Protein 4N7C (pdb70)

Nearest PDB structures (foldseek):
  4n7c-assembly1_A  TM=1.006E+00  e=8.973E-35  Blattella germanica
  3ebk-assembly3_A  TM=1.001E+00  e=3.015E-31  Blattella germanica
  3ebk-assembly3_B-2  TM=9.953E-01  e=9.242E-31  Blattella germanica
  1lf7-assembly1_A  TM=6.499E-01  e=9.867E-07  Homo sapiens
  2ova-assembly1_A  TM=6.495E-01  e=1.234E-06  Homo sapiens

B-factor: mean 38.94, std 15.8, range [19.87, 110.44]

Organism: Blattella germanica (NCBI:txid6973)

InterPro domains:
  IPR005657 Triabin/Procalin [PF03973] (9-120)
  IPR012674 Calycin [G3DSA:2.40.128.20] (7-182)
  IPR012674 Calycin [SSF50814] (2-131)

Solvent-accessible surface area: 8983 Å² total; per-residue (Å²): 184,90,10,73,98,55,132,39,38,169,57,155,19,83,26,76,136,13,60,38,120,119,0,78,23,18,0,0,24,2,1,3,52,7,128,25,30,39,99,44,32,9,21,38,4,141,4,23,176,125,55,37,2,38,0,102,34,32,53,57,126,53,52,73,88,34,23,4,120,14,162,7,65,40,86,32,15,54,1,45,8,95,12,88,97,147,4,82,42,18,38,12,25,12,2,0,0,2,16,49,28,82,34,14,0,0,0,0,0,21,2,78,12,4,123,32,32,2,8,14,0,1,0,28,23,24,145,165,80,31,155,54,65,108,86,38,112,26,96,48,37,115,15,4,103,88,12,3,83,132,18,62,114,42,0,56,123,24,0,83,106,9,136,35,54,36,151,101,17,75,59,8,7,120

Foldseek 3Di:
DDQVPDDLDDDDAPFQQDDVVLLAAKKWWWWKAFPLLLQWARWIWGGDDPWKIKIWTAGPVNHDIDIWIFGWDDRTQKMFTDIDVVVRQPTWIKGFRDDPSQFKTWMWIAGNSRVTIMITMITHDDPVQQDQPPPDPQRSLVSSVVSCVVCVVVVQVSCVVVVDGRVNTGTNHD

CATH classification: 2.40.128.20

Secondary structure (DSSP, 8-state):
--STT-----S--S-TT--HHHH-EEEEEEEES-SGGGGSEEEEEEEETTTEEEEEEE-TTS-S-EEEEEEEEEETTEEEEEE-GGGGGG-EEEEEEEE-SSSEEEEEE--GGGTT-EEEEEEEE-TTT----TT-S-HHHHHHHHHHHHTHHHHHHHHHHTT--GGGSEES--

Radius of gyration: 15.06 Å; Cα contacts (8 Å, |Δi|>4): 363; chains: 1; bounding box: 38×34×38 Å

Sequence (174 aa):
DTLANEDCFRHESLVPNLDYERFRGSWIIAAGTSEALTQYKCWIDRRFSYDDALVSKYTDSQGKNRTTIRGRTKFEGNKFTIDYNDKGKAFSAPYSVLATDYENYAIVEGCPAAANGHVIYVQLRMTLRRFHPKLGDKEMMLQHYTLDDQVNQNKKAIEEDLKHFNLKYEDLHSTCH

Structure (mmCIF, N/CA/C/O backbone):
data_4N7C
#
_entry.id   4N7C
#
_cell.length_a   60.354
_cell.length_b   60.354
_cell.length_c   125.409
_cell.angle_alpha   90.00
_cell.angle_beta   90.00
_cell.angle_gamma   90.00
#
_symmetry.space_group_name_H-M   'P 41 21 2'
#
loop_
_entity.id
_entity.type
_entity.pdbx_description
1 polymer 'Bla g 4 allergen variant 1'
2 non-polymer 'CITRIC ACID'
3 non-polymer 4-(2-aminoethyl)phenol
4 non-polymer GLYCEROL
5 water water
#
loop_
_atom_site.group_PDB
_atom_site.id
_atom_site.type_symbol
_atom_site.label_atom_id
_atom_site.label_alt_id
_atom_site.label_comp_id
_atom_site.label_asym_id
_atom_site.label_entity_id
_atom_site.label_seq_id
_atom_site.pdbx_PDB_ins_code
_atom_site.Cartn_x
_atom_site.Cartn_y
_atom_site.Cartn_z
_atom_site.occupancy
_atom_site.B_iso_or_equiv
_atom_site.auth_seq_id
_atom_site.auth_comp_id
_atom_site.auth_asym_id
_atom_site.auth_atom_id
_atom_site.pdbx_PDB_model_num
ATOM 1 N N . ASP A 1 3 ? 33.100 11.041 31.463 1.00 102.33 3 ASP A N 1
ATOM 2 C CA . ASP A 1 3 ? 31.638 10.985 31.090 1.00 102.16 3 ASP A CA 1
ATOM 3 C C . ASP A 1 3 ? 31.242 11.700 29.743 1.00 98.83 3 ASP A C 1
ATOM 4 O O . ASP A 1 3 ? 30.054 11.822 29.408 1.00 99.96 3 ASP A O 1
ATOM 9 N N . THR A 1 4 ? 32.240 12.131 28.969 1.00 104.20 4 THR A N 1
ATOM 10 C CA . THR A 1 4 ? 32.023 12.681 27.646 1.00 97.40 4 THR A CA 1
ATOM 11 C C . THR A 1 4 ? 32.158 11.549 26.610 1.00 85.46 4 THR A C 1
ATOM 12 O O . THR A 1 4 ? 32.402 10.386 26.979 1.00 73.39 4 THR A O 1
ATOM 16 N N . LEU A 1 5 ? 31.977 11.893 25.328 1.00 71.92 5 LEU A N 1
ATOM 17 C CA . LEU A 1 5 ? 32.208 10.958 24.209 1.00 67.06 5 LEU A CA 1
ATOM 18 C C . LEU A 1 5 ? 33.667 10.491 24.113 1.00 69.78 5 LEU A C 1
ATOM 19 O O . LEU A 1 5 ? 33.930 9.322 23.738 1.00 58.95 5 LEU A O 1
ATOM 24 N N . ALA A 1 6 ? 34.587 11.420 24.418 1.00 67.37 6 ALA A N 1
ATOM 25 C CA . ALA A 1 6 ? 36.050 11.182 24.388 1.00 75.71 6 ALA A CA 1
ATOM 26 C C . ALA A 1 6 ? 36.481 9.878 25.147 1.00 75.98 6 ALA A C 1
ATOM 27 O O . ALA A 1 6 ? 37.344 9.109 24.680 1.00 76.35 6 ALA A O 1
ATOM 29 N N . ASN A 1 7 ? 35.860 9.640 26.300 1.00 72.81 7 ASN A N 1
ATOM 30 C CA . ASN A 1 7 ? 36.108 8.416 27.077 1.00 74.00 7 ASN A CA 1
ATOM 31 C C . ASN A 1 7 ? 34.786 7.660 27.409 1.00 66.06 7 ASN A C 1
ATOM 32 O O . ASN A 1 7 ? 34.575 7.169 28.525 1.00 61.93 7 ASN A O 1
ATOM 37 N N . GLU A 1 8 ? 33.901 7.572 26.399 1.00 57.50 8 GLU A N 1
ATOM 38 C CA . GLU A 1 8 ? 32.772 6.614 26.401 1.00 53.26 8 GLU A CA 1
ATOM 39 C C . GLU A 1 8 ? 33.186 5.118 26.291 1.00 50.97 8 GLU A C 1
ATOM 40 O O . GLU A 1 8 ? 33.873 4.698 25.331 1.00 51.44 8 GLU A O 1
ATOM 46 N N . ASP A 1 9 ? 32.727 4.302 27.227 1.00 45.79 9 ASP A N 1
ATOM 47 C CA . ASP A 1 9 ? 33.298 2.964 27.332 1.00 45.63 9 ASP A CA 1
ATOM 48 C C . ASP A 1 9 ? 32.439 1.853 26.767 1.00 44.96 9 ASP A C 1
ATOM 49 O O . ASP A 1 9 ? 32.824 0.675 26.775 1.00 46.08 9 ASP A O 1
ATOM 54 N N . CYS A 1 10 ? 31.227 2.175 26.369 1.00 45.86 10 CYS A N 1
ATOM 55 C CA . CYS A 1 10 ? 30.330 1.106 25.957 1.00 46.23 10 CYS A CA 1
ATOM 56 C C . CYS A 1 10 ? 30.574 0.631 24.507 1.00 43.51 10 CYS A C 1
ATOM 57 O O . CYS A 1 10 ? 30.186 -0.465 24.164 1.00 39.77 10 CYS A O 1
ATOM 60 N N . PHE A 1 11 ? 31.319 1.400 23.720 1.00 40.28 11 PHE A N 1
ATOM 61 C CA . PHE A 1 11 ? 31.673 0.971 22.340 1.00 38.93 11 PHE A CA 1
ATOM 62 C C . PHE A 1 11 ? 32.596 -0.250 22.322 1.00 39.99 11 PHE A C 1
ATOM 63 O O . PHE A 1 11 ? 33.568 -0.283 23.095 1.00 43.47 11 PHE A O 1
ATOM 71 N N . ARG A 1 12 ? 32.352 -1.208 21.430 1.00 37.28 12 ARG A N 1
ATOM 72 C CA . ARG A 1 12 ? 33.113 -2.430 21.376 1.00 39.97 12 ARG A CA 1
ATOM 73 C C . ARG A 1 12 ? 34.070 -2.544 20.197 1.00 39.80 12 ARG A C 1
ATOM 74 O O . ARG A 1 12 ? 34.859 -3.440 20.161 1.00 42.81 12 ARG A O 1
ATOM 82 N N . HIS A 1 13 ? 34.059 -1.587 19.274 1.00 40.56 13 HIS A N 1
ATOM 83 C CA . HIS A 1 13 ? 34.754 -1.728 17.985 1.00 39.24 13 HIS A CA 1
ATOM 84 C C . HIS A 1 13 ? 35.426 -0.452 17.602 1.00 40.64 13 HIS A C 1
ATOM 85 O O . HIS A 1 13 ? 34.965 0.634 17.977 1.00 40.60 13 HIS A O 1
ATOM 92 N N . GLU A 1 14 ? 36.492 -0.567 16.811 1.00 40.76 14 GLU A N 1
ATOM 93 C CA . GLU A 1 14 ? 37.214 0.586 16.356 1.00 43.33 14 GLU A CA 1
ATOM 94 C C . GLU A 1 14 ? 36.673 0.990 15.006 1.00 40.32 14 GLU A C 1
ATOM 95 O O . GLU A 1 14 ? 36.655 0.199 14.094 1.00 42.20 14 GLU A O 1
ATOM 101 N N . SER A 1 15 ? 36.284 2.256 14.865 1.00 38.31 15 SER A N 1
ATOM 102 C CA . SER A 1 15 ? 35.740 2.755 13.645 1.00 36.30 15 SER A CA 1
ATOM 103 C C . SER A 1 15 ? 36.731 2.772 12.512 1.00 37.19 15 SER A C 1
ATOM 104 O O . SER A 1 15 ? 37.922 3.126 12.692 1.00 38.85 15 SER A O 1
ATOM 107 N N . LEU A 1 16 ? 36.209 2.531 11.300 1.00 36.72 16 LEU A N 1
ATOM 108 C CA . LEU A 1 16 ? 36.983 2.703 10.082 1.00 39.20 16 LEU A CA 1
ATOM 109 C C . LEU A 1 16 ? 36.953 4.139 9.553 1.00 37.10 16 LEU A C 1
ATOM 110 O O . LEU A 1 16 ? 37.662 4.456 8.598 1.00 38.94 16 LEU A O 1
ATOM 115 N N . VAL A 1 17 ? 36.197 4.978 10.208 1.00 33.77 17 VAL A N 1
ATOM 116 C CA . VAL A 1 17 ? 35.940 6.388 9.796 1.00 34.91 17 VAL A CA 1
ATOM 117 C C . VAL A 1 17 ? 36.090 7.327 10.949 1.00 34.31 17 VAL A C 1
ATOM 118 O O . VAL A 1 17 ? 35.205 8.123 11.251 1.00 34.55 17 VAL A O 1
ATOM 122 N N . PRO A 1 18 ? 37.286 7.302 11.589 1.00 38.13 18 PRO A N 1
ATOM 123 C CA . PRO A 1 18 ? 37.422 8.129 12.784 1.00 39.25 18 PRO A CA 1
ATOM 124 C C . PRO A 1 18 ? 37.295 9.651 12.494 1.00 39.72 18 PRO A C 1
ATOM 125 O O . PRO A 1 18 ? 37.024 10.387 13.430 1.00 41.73 18 PRO A O 1
ATOM 129 N N . ASN A 1 19 ? 37.495 10.101 11.249 1.00 40.05 19 ASN A N 1
ATOM 130 C CA . ASN A 1 19 ? 37.383 11.536 10.884 1.00 40.82 19 ASN A CA 1
ATOM 131 C C . ASN A 1 19 ? 36.119 11.801 10.083 1.00 37.31 19 ASN A C 1
ATOM 132 O O . ASN A 1 19 ? 36.096 12.666 9.224 1.00 37.70 19 ASN A O 1
ATOM 137 N N . LEU A 1 20 ? 35.074 11.039 10.400 1.00 34.22 20 LEU A N 1
ATOM 138 C CA . LEU A 1 20 ? 33.736 11.185 9.806 1.00 30.56 20 LEU A CA 1
ATOM 139 C C . LEU A 1 20 ? 33.370 12.629 9.521 1.00 32.81 20 LEU A C 1
ATOM 140 O O . LEU A 1 20 ? 33.468 13.517 10.422 1.00 33.21 20 LEU A O 1
ATOM 145 N N . ASP A 1 21 ? 32.975 12.846 8.266 1.00 30.58 21 ASP A N 1
ATOM 146 C CA . ASP A 1 21 ? 32.613 14.147 7.734 1.00 33.19 21 ASP A CA 1
ATOM 147 C C . ASP A 1 21 ? 31.132 14.295 8.005 1.00 32.68 21 ASP A C 1
ATOM 148 O O . ASP A 1 21 ? 30.285 13.710 7.319 1.00 31.62 21 ASP A O 1
ATOM 153 N N . TYR A 1 22 ? 30.819 15.031 9.063 1.00 31.32 22 TYR A N 1
ATOM 154 C CA . TYR A 1 22 ? 29.418 15.075 9.514 1.00 27.45 22 TYR A CA 1
ATOM 155 C C . TYR A 1 22 ? 28.529 15.648 8.406 1.00 30.07 22 TYR A C 1
ATOM 156 O O . TYR A 1 22 ? 27.396 15.193 8.166 1.00 31.80 22 TYR A O 1
ATOM 165 N N . GLU A 1 23 ? 29.025 16.687 7.725 1.00 31.53 23 GLU A N 1
ATOM 166 C CA . GLU A 1 23 ? 28.183 17.307 6.682 1.00 32.69 23 GLU A CA 1
ATOM 167 C C . GLU A 1 23 ? 27.855 16.310 5.596 1.00 31.27 23 GLU A C 1
ATOM 168 O O . GLU A 1 23 ? 26.766 16.413 4.996 1.00 33.05 23 GLU A O 1
ATOM 174 N N . ARG A 1 24 ? 28.770 15.407 5.251 1.00 33.23 24 ARG A N 1
ATOM 175 C CA . ARG A 1 24 ? 28.476 14.417 4.258 1.00 30.85 24 ARG A CA 1
ATOM 176 C C . ARG A 1 24 ? 27.572 13.311 4.791 1.00 30.27 24 ARG A C 1
ATOM 177 O O . ARG A 1 24 ? 26.914 12.619 4.023 1.00 31.64 24 ARG A O 1
ATOM 185 N N . PHE A 1 25 ? 27.693 13.017 6.075 1.00 27.71 25 PHE A N 1
ATOM 186 C CA . PHE A 1 25 ? 26.884 11.944 6.755 1.00 27.47 25 PHE A CA 1
ATOM 187 C C . PHE A 1 25 ? 25.421 12.316 6.906 1.00 27.62 25 PHE A C 1
ATOM 188 O O . PHE A 1 25 ? 24.516 11.473 6.886 1.00 27.62 25 PHE A O 1
ATOM 196 N N . ARG A 1 26 ? 25.185 13.613 7.001 1.00 27.54 26 ARG A N 1
ATOM 197 C CA . ARG A 1 26 ? 23.851 14.166 7.248 1.00 29.35 26 ARG A CA 1
ATOM 198 C C . ARG A 1 26 ? 22.890 13.778 6.174 1.00 26.34 26 ARG A C 1
ATOM 199 O O . ARG A 1 26 ? 23.273 13.473 5.032 1.00 27.86 26 ARG A O 1
ATOM 207 N N . GLY A 1 27 ? 21.615 13.896 6.546 1.00 27.34 27 GLY A N 1
ATOM 208 C CA . GLY A 1 27 ? 20.516 13.475 5.661 1.00 25.86 27 GLY A CA 1
ATOM 209 C C . GLY A 1 27 ? 19.677 12.373 6.301 1.00 25.47 27 GLY A C 1
ATOM 210 O O . GLY A 1 27 ? 19.672 12.174 7.536 1.00 24.68 27 GLY A O 1
ATOM 211 N N . SER A 1 28 ? 18.953 11.661 5.434 1.00 25.85 28 SER A N 1
ATOM 212 C CA . SER A 1 28 ? 17.965 10.645 5.884 1.00 25.73 28 SER A CA 1
ATOM 213 C C . SER A 1 28 ? 18.481 9.230 5.623 1.00 25.41 28 SER A C 1
ATOM 214 O O . SER A 1 28 ? 19.128 8.992 4.571 1.00 26.79 28 SER A O 1
ATOM 217 N N . TRP A 1 29 ? 18.266 8.370 6.614 1.00 24.06 29 TRP A N 1
ATOM 218 C CA . TRP A 1 29 ? 18.735 7.031 6.595 1.00 21.60 29 TRP A CA 1
ATOM 219 C C . TRP A 1 29 ? 17.616 6.113 7.107 1.00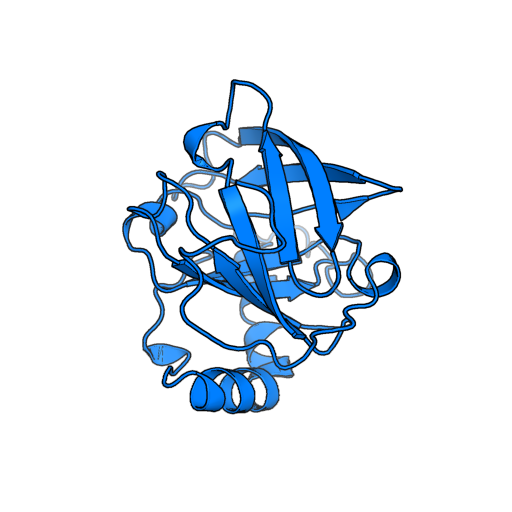 23.51 29 TRP A C 1
ATOM 220 O O . TRP A 1 29 ? 17.006 6.428 8.141 1.00 23.06 29 TRP A O 1
ATOM 231 N N . ILE A 1 30 ? 17.451 4.921 6.488 1.00 22.05 30 ILE A N 1
ATOM 232 C CA . ILE A 1 30 ? 16.506 3.918 6.918 1.00 23.23 30 ILE A CA 1
ATOM 233 C C . ILE A 1 30 ? 17.288 2.723 7.501 1.00 23.86 30 ILE A C 1
ATOM 234 O O . ILE A 1 30 ? 18.239 2.269 6.938 1.00 24.63 30 ILE A O 1
ATOM 239 N N . ILE A 1 31 ? 16.858 2.272 8.663 1.00 24.01 31 ILE A N 1
ATOM 240 C CA . ILE A 1 31 ? 17.605 1.240 9.440 1.00 23.93 31 ILE A CA 1
ATOM 241 C C . ILE A 1 31 ? 17.038 -0.097 8.983 1.00 25.80 31 ILE A C 1
ATOM 242 O O . ILE A 1 31 ? 15.863 -0.440 9.253 1.00 29.17 31 ILE A O 1
ATOM 247 N N . ALA A 1 32 ? 17.896 -0.820 8.244 1.00 24.42 32 ALA A N 1
ATOM 248 C CA . ALA A 1 32 ? 17.518 -2.101 7.646 1.00 24.50 32 ALA A CA 1
ATOM 249 C C . ALA A 1 32 ? 17.579 -3.302 8.587 1.00 25.12 32 ALA A C 1
ATOM 250 O O . ALA A 1 32 ? 16.817 -4.227 8.387 1.00 24.79 32 ALA A O 1
ATOM 252 N N . ALA A 1 33 ? 18.559 -3.364 9.462 1.00 21.70 33 ALA A N 1
ATOM 253 C CA . ALA A 1 33 ? 18.813 -4.623 10.185 1.00 22.26 33 ALA A CA 1
ATOM 254 C C . ALA A 1 33 ? 19.760 -4.319 11.309 1.00 22.74 33 ALA A C 1
ATOM 255 O O . ALA A 1 33 ? 20.498 -3.341 11.261 1.00 23.40 33 ALA A O 1
ATOM 257 N N . GLY A 1 34 ? 19.724 -5.122 12.347 1.00 22.99 34 GLY A N 1
ATOM 258 C CA . GLY A 1 34 ? 20.670 -4.934 13.453 1.00 22.78 34 GLY A CA 1
ATOM 259 C C . GLY A 1 34 ? 20.711 -6.097 14.400 1.00 23.11 34 GLY A C 1
ATOM 260 O O . GLY A 1 34 ? 19.991 -7.060 14.236 1.00 25.16 34 GLY A O 1
ATOM 261 N N . THR A 1 35 ? 21.584 -6.028 15.386 1.00 24.36 35 THR A N 1
ATOM 262 C CA . THR A 1 35 ? 21.824 -7.143 16.288 1.00 24.41 35 THR A CA 1
ATOM 263 C C . THR A 1 35 ? 20.858 -7.195 17.478 1.00 24.35 35 THR A C 1
ATOM 264 O O . THR A 1 35 ? 20.976 -8.157 18.239 1.00 25.24 35 THR A O 1
ATOM 268 N N . SER A 1 36 ? 19.936 -6.267 17.642 1.00 23.34 36 SER A N 1
ATOM 269 C CA . SER A 1 36 ? 19.006 -6.249 18.789 1.00 24.15 36 SER A CA 1
ATOM 270 C C . SER A 1 36 ? 17.598 -6.761 18.528 1.00 23.81 36 SER A C 1
ATOM 271 O O . SER A 1 36 ? 16.894 -6.214 17.717 1.00 24.61 36 SER A O 1
ATOM 274 N N . GLU A 1 37 ? 17.208 -7.821 19.254 1.00 24.40 37 GLU A N 1
ATOM 275 C CA . GLU A 1 37 ? 15.837 -8.301 19.159 1.00 25.00 37 GLU A CA 1
ATOM 276 C C . GLU A 1 37 ? 14.848 -7.272 19.618 1.00 25.26 37 GLU A C 1
ATOM 277 O O . GLU A 1 37 ? 13.752 -7.177 19.031 1.00 25.19 37 GLU A O 1
ATOM 283 N N . ALA A 1 38 ? 15.191 -6.481 20.654 1.00 25.65 38 ALA A N 1
ATOM 284 C CA . ALA A 1 38 ? 14.228 -5.526 21.174 1.00 24.43 38 ALA A CA 1
ATOM 285 C C . ALA A 1 38 ? 13.877 -4.466 20.141 1.00 24.10 38 ALA A C 1
ATOM 286 O O . ALA A 1 38 ? 12.757 -3.990 20.079 1.00 26.41 38 ALA A O 1
ATOM 288 N N . LEU A 1 39 ? 14.839 -4.091 19.332 1.00 22.42 39 LEU A N 1
ATOM 289 C CA . LEU A 1 39 ? 14.613 -3.018 18.351 1.00 23.10 39 LEU A CA 1
ATOM 290 C C . LEU A 1 39 ? 13.764 -3.471 17.190 1.00 23.75 39 LEU A C 1
ATOM 291 O O . LEU A 1 39 ? 13.359 -2.631 16.428 1.00 23.90 39 LEU A O 1
ATOM 296 N N . THR A 1 40 ? 13.468 -4.785 17.065 1.00 22.86 40 THR A N 1
ATOM 297 C CA . THR A 1 40 ? 12.611 -5.280 15.983 1.00 22.68 40 THR A CA 1
ATOM 298 C C . THR A 1 40 ? 11.187 -4.775 16.121 1.00 25.53 40 THR A C 1
ATOM 299 O O . THR A 1 40 ? 10.436 -4.799 15.145 1.00 26.97 40 THR A O 1
ATOM 303 N N . GLN A 1 41 ? 10.836 -4.267 17.298 1.00 24.82 41 GLN A N 1
ATOM 304 C CA . GLN A 1 41 ? 9.507 -3.750 17.465 1.00 30.47 41 GLN A CA 1
ATOM 305 C C . GLN A 1 41 ? 9.292 -2.377 16.829 1.00 27.58 41 GLN A C 1
ATOM 306 O O . GLN A 1 41 ? 8.156 -1.941 16.724 1.00 28.81 41 GLN A O 1
ATOM 312 N N . TYR A 1 42 ? 10.356 -1.729 16.439 1.00 23.80 42 TYR A N 1
ATOM 313 C CA . TYR A 1 42 ? 10.241 -0.350 15.835 1.00 24.36 42 TYR A CA 1
ATOM 314 C C . TYR A 1 42 ? 10.557 -0.509 14.382 1.00 27.00 42 TYR A C 1
ATOM 315 O O . TYR A 1 42 ? 11.712 -0.625 14.041 1.00 30.52 42 TYR A O 1
ATOM 324 N N . LYS A 1 43 ? 9.537 -0.574 13.536 1.00 24.92 43 LYS A N 1
ATOM 325 C CA . LYS A 1 43 ? 9.726 -0.969 12.116 1.00 27.51 43 LYS A CA 1
ATOM 326 C C . LYS A 1 43 ? 10.042 0.187 11.195 1.00 24.17 43 LYS A C 1
ATOM 327 O O . LYS A 1 43 ? 9.508 1.338 11.382 1.00 25.62 43 LYS A O 1
ATOM 333 N N . CYS A 1 44 ? 10.959 -0.031 10.250 1.00 23.71 44 CYS A N 1
ATOM 334 C CA . CYS A 1 44 ? 11.271 0.891 9.158 1.00 25.56 44 CYS A CA 1
ATOM 335 C C . CYS A 1 44 ? 11.619 2.271 9.705 1.00 25.07 44 CYS A C 1
ATOM 336 O O . CYS A 1 44 ? 11.126 3.324 9.235 1.00 24.40 44 CYS A O 1
ATOM 339 N N . TRP A 1 45 ? 12.542 2.286 10.662 1.00 23.38 45 TRP A N 1
ATOM 340 C CA . TRP A 1 45 ? 13.010 3.521 11.313 1.00 21.66 45 TRP A CA 1
ATOM 341 C C . TRP A 1 45 ? 13.801 4.350 10.402 1.00 22.60 45 TRP A C 1
ATOM 342 O O . TRP A 1 45 ? 14.776 3.876 9.790 1.00 20.89 45 TRP A O 1
ATOM 353 N N . ILE A 1 46 ? 13.423 5.651 10.287 1.00 21.65 46 ILE A N 1
ATOM 354 C CA . ILE A 1 46 ? 14.105 6.634 9.463 1.00 22.62 46 ILE A CA 1
ATOM 355 C C . ILE A 1 46 ? 14.664 7.697 10.399 1.00 21.98 46 ILE A C 1
ATOM 356 O O . ILE A 1 46 ? 13.907 8.351 11.124 1.00 23.75 46 ILE A O 1
ATOM 361 N N . ASP A 1 47 ? 16.000 7.851 10.375 1.00 22.75 47 ASP A N 1
ATOM 362 C CA . ASP A 1 47 ? 16.659 8.977 11.005 1.00 21.24 47 ASP A CA 1
ATOM 363 C C . ASP A 1 47 ? 16.938 10.086 9.989 1.00 22.89 47 ASP A C 1
ATOM 364 O O . ASP A 1 47 ? 17.493 9.800 8.923 1.00 23.17 47 ASP A O 1
ATOM 369 N N A ARG A 1 48 ? 16.676 11.329 10.385 0.50 23.03 48 ARG A N 1
ATOM 370 N N B ARG A 1 48 ? 16.554 11.328 10.290 0.50 23.00 48 ARG A N 1
ATOM 371 C CA A ARG A 1 48 ? 16.861 12.537 9.587 0.50 23.00 48 ARG A CA 1
ATOM 372 C CA B ARG A 1 48 ? 17.053 12.498 9.546 0.50 22.92 48 ARG A CA 1
ATOM 373 C C A ARG A 1 48 ? 17.803 13.478 10.373 0.50 21.47 48 ARG A C 1
ATOM 374 C C B ARG A 1 48 ? 17.848 13.402 10.415 0.50 21.31 48 ARG A C 1
ATOM 375 O O A ARG A 1 48 ? 17.303 14.190 11.250 0.50 24.66 48 ARG A O 1
ATOM 376 O O B ARG A 1 48 ? 17.304 14.039 11.321 0.50 24.47 48 ARG A O 1
ATOM 391 N N . PHE A 1 49 ? 19.122 13.439 10.076 1.00 22.26 49 PHE A N 1
ATOM 392 C CA . PHE A 1 49 ? 20.138 14.338 10.671 1.00 23.38 49 PHE A CA 1
ATOM 393 C C . PHE A 1 49 ? 20.142 15.581 9.788 1.00 25.27 49 PHE A C 1
ATOM 394 O O . PHE A 1 49 ? 20.299 15.503 8.577 1.00 26.58 49 PHE A O 1
ATOM 402 N N . SER A 1 50 ? 19.898 16.733 10.394 1.00 25.72 50 SER A N 1
ATOM 403 C CA . SER A 1 50 ? 19.922 17.975 9.661 1.00 24.17 50 SER A CA 1
ATOM 404 C C . SER A 1 50 ? 20.578 19.113 10.348 1.00 23.78 50 SER A C 1
ATOM 405 O O . SER A 1 50 ? 20.779 19.130 11.580 1.00 24.87 50 SER A O 1
ATOM 408 N N . TYR A 1 51 ? 20.983 20.115 9.541 1.00 25.88 51 TYR A N 1
ATOM 409 C CA . TYR A 1 51 ? 21.575 21.330 10.049 1.00 27.23 51 TYR A CA 1
ATOM 410 C C . TYR A 1 51 ? 22.786 21.059 10.940 1.00 28.72 51 TYR A C 1
ATOM 411 O O . TYR A 1 51 ? 23.583 20.203 10.647 1.00 29.51 51 TYR A O 1
ATOM 420 N N . ASP A 1 52 ? 22.917 21.769 12.051 1.00 27.57 52 ASP A N 1
ATOM 421 C CA . ASP A 1 52 ? 24.150 21.580 12.846 1.00 29.21 52 ASP A CA 1
ATOM 422 C C . ASP A 1 52 ? 23.998 20.392 13.756 1.00 30.20 52 ASP A C 1
ATOM 423 O O . ASP A 1 52 ? 25.010 19.742 14.092 1.00 31.30 52 ASP A O 1
ATOM 428 N N . ASP A 1 53 ? 22.790 20.159 14.274 1.00 27.07 53 ASP A N 1
ATOM 429 C CA . ASP A 1 53 ? 22.662 19.240 15.391 1.00 28.61 53 ASP A CA 1
ATOM 430 C C . ASP A 1 53 ? 21.255 18.713 15.586 1.00 26.36 53 ASP A C 1
ATOM 431 O O . ASP A 1 53 ? 20.967 18.176 16.637 1.00 29.02 53 ASP A O 1
ATOM 436 N N . ALA A 1 54 ? 20.451 18.742 14.542 1.00 24.49 54 ALA A N 1
ATOM 437 C CA . ALA A 1 54 ? 19.047 18.354 14.675 1.00 23.60 54 ALA A CA 1
ATOM 438 C C . ALA A 1 54 ? 18.902 16.868 14.244 1.00 22.56 54 ALA A C 1
ATOM 439 O O . ALA A 1 54 ? 19.556 16.431 13.348 1.00 22.79 54 ALA A O 1
ATOM 441 N N . LEU A 1 55 ? 17.972 16.162 14.880 1.00 22.14 55 LEU A N 1
ATOM 442 C CA . LEU A 1 55 ? 17.628 14.777 14.542 1.00 22.21 55 LEU A CA 1
ATOM 443 C C . LEU A 1 55 ? 16.106 14.640 14.677 1.00 22.52 55 LEU A C 1
ATOM 444 O O . LEU A 1 55 ? 15.526 15.013 15.648 1.00 23.95 55 LEU A O 1
ATOM 449 N N . VAL A 1 56 ? 15.492 14.063 13.648 1.00 22.37 56 VAL A N 1
ATOM 450 C CA . VAL A 1 56 ? 14.097 13.637 13.645 1.00 21.94 56 VAL A CA 1
ATOM 451 C C . VAL A 1 56 ? 14.106 12.149 13.334 1.00 21.60 56 VAL A C 1
ATOM 452 O O . VAL A 1 56 ? 14.670 11.764 12.250 1.00 22.62 56 VAL A O 1
ATOM 456 N N . SER A 1 57 ? 13.477 11.342 14.174 1.00 21.25 57 SER A N 1
ATOM 457 C CA . SER A 1 57 ? 13.441 9.883 14.005 1.00 20.89 57 SER A CA 1
ATOM 458 C C . SER A 1 57 ? 11.958 9.497 13.889 1.00 23.38 57 SER A C 1
ATOM 459 O O . SER A 1 57 ? 11.134 9.922 14.705 1.00 24.48 57 SER A O 1
ATOM 462 N N . LYS A 1 58 ? 11.654 8.630 12.949 1.00 24.69 58 LYS A N 1
ATOM 463 C CA . LYS A 1 58 ? 10.265 8.200 12.746 1.00 25.48 58 LYS A CA 1
ATOM 464 C C . LYS A 1 58 ? 10.200 6.698 12.486 1.00 26.75 58 LYS A C 1
ATOM 465 O O . LYS A 1 58 ? 11.103 6.093 11.858 1.00 25.12 58 LYS A O 1
ATOM 471 N N . TYR A 1 59 ? 9.226 6.083 13.110 1.00 25.86 59 TYR A N 1
ATOM 472 C CA . TYR A 1 59 ? 9.104 4.616 12.992 1.00 25.69 59 TYR A CA 1
ATOM 473 C C . TYR A 1 59 ? 7.631 4.191 13.164 1.00 28.49 59 TYR A C 1
ATOM 474 O O . TYR A 1 59 ? 6.792 5.012 13.534 1.00 29.37 59 TYR A O 1
ATOM 483 N N . THR A 1 60 ? 7.335 2.917 12.892 1.00 29.93 60 THR A N 1
ATOM 484 C CA . THR A 1 60 ? 5.974 2.418 13.128 1.00 32.74 60 THR A CA 1
ATOM 485 C C . THR A 1 60 ? 6.050 1.163 13.912 1.00 37.38 60 THR A C 1
ATOM 486 O O . THR A 1 60 ? 7.087 0.623 14.093 1.00 33.99 60 THR A O 1
ATOM 490 N N . ASP A 1 61 ? 4.892 0.588 14.215 1.00 46.01 61 ASP A N 1
ATOM 491 C CA . ASP A 1 61 ? 4.864 -0.833 14.689 1.00 50.74 61 ASP A CA 1
ATOM 492 C C . ASP A 1 61 ? 4.854 -1.858 13.501 1.00 50.52 61 ASP A C 1
ATOM 493 O O . ASP A 1 61 ? 4.888 -1.491 12.318 1.00 45.99 61 ASP A O 1
ATOM 498 N N . SER A 1 62 ? 4.729 -3.137 13.774 1.00 51.90 62 SER A N 1
ATOM 499 C CA . SER A 1 62 ? 4.936 -4.100 12.711 1.00 55.72 62 SER A CA 1
ATOM 500 C C . SER A 1 62 ? 3.756 -4.244 11.705 1.00 55.25 62 SER A C 1
ATOM 501 O O . SER A 1 62 ? 3.917 -4.844 10.653 1.00 54.73 62 SER A O 1
ATOM 504 N N . GLN A 1 63 ? 2.600 -3.662 12.033 1.00 58.77 63 GLN A N 1
ATOM 505 C CA . GLN A 1 63 ? 1.410 -3.569 11.143 1.00 61.25 63 GLN A CA 1
ATOM 506 C C . GLN A 1 63 ? 1.409 -2.211 10.335 1.00 63.97 63 GLN A C 1
ATOM 507 O O . GLN A 1 63 ? 0.475 -1.882 9.548 1.00 57.91 63 GLN A O 1
ATOM 510 N N . GLY A 1 64 ? 2.481 -1.424 10.522 1.00 64.35 64 GLY A N 1
ATOM 511 C CA . GLY A 1 64 ? 2.530 -0.054 9.988 1.00 62.81 64 GLY A CA 1
ATOM 512 C C . GLY A 1 64 ? 1.617 0.927 10.704 1.00 61.33 64 GLY A C 1
ATOM 513 O O . GLY A 1 64 ? 1.372 2.039 10.170 1.00 63.56 64 GLY A O 1
ATOM 514 N N . LYS A 1 65 ? 1.101 0.519 11.881 1.00 62.04 65 LYS A N 1
ATOM 515 C CA . LYS A 1 65 ? 0.209 1.366 12.724 1.00 60.62 65 LYS A CA 1
ATOM 516 C C . LYS A 1 65 ? 1.085 2.137 13.743 1.00 54.04 65 LYS A C 1
ATOM 517 O O . LYS A 1 65 ? 2.3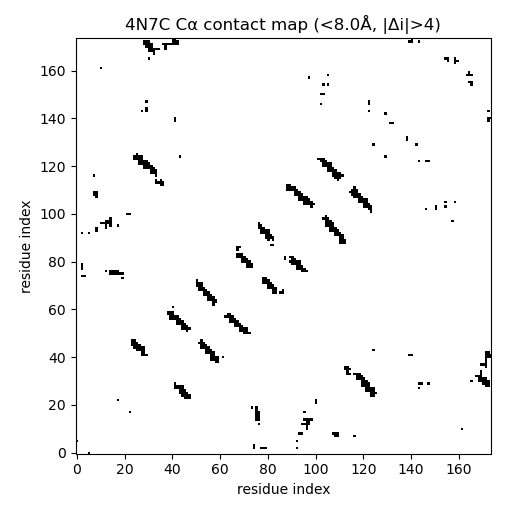26 1.860 13.859 1.00 49.79 65 LYS A O 1
ATOM 519 N N . ASN A 1 66 ? 0.474 3.083 14.448 1.00 53.04 66 ASN A N 1
ATOM 520 C CA . ASN A 1 66 ? 1.165 3.851 15.505 1.00 49.66 66 ASN A CA 1
ATOM 521 C C . ASN A 1 66 ? 2.472 4.479 14.975 1.00 45.92 66 ASN A C 1
ATOM 522 O O . ASN A 1 66 ? 3.564 4.223 15.581 1.00 46.52 66 ASN A O 1
ATOM 524 N N . ARG A 1 67 ? 2.384 5.294 13.908 1.00 41.78 67 ARG A N 1
ATOM 525 C CA . ARG A 1 67 ? 3.571 6.036 13.431 1.00 37.86 67 ARG A CA 1
ATOM 526 C C . ARG A 1 67 ? 4.009 6.982 14.549 1.00 35.73 67 ARG A C 1
ATOM 527 O O . ARG A 1 67 ? 3.158 7.616 15.127 1.00 36.70 67 ARG A O 1
ATOM 529 N N . THR A 1 68 ? 5.292 6.999 14.871 1.00 31.47 68 THR A N 1
ATOM 530 C CA . THR A 1 68 ? 5.824 7.751 16.032 1.00 31.34 68 THR A CA 1
ATOM 531 C C . THR A 1 68 ? 6.955 8.576 15.552 1.00 29.06 68 THR A C 1
ATOM 532 O O . THR A 1 68 ? 7.752 8.129 14.729 1.00 27.44 68 THR A O 1
ATOM 536 N N . THR A 1 69 ? 7.040 9.825 16.060 1.00 28.95 69 THR A N 1
ATOM 537 C CA . THR A 1 69 ? 8.179 10.680 15.756 1.00 28.86 69 THR A CA 1
ATOM 538 C C . THR A 1 69 ? 8.792 11.137 17.078 1.00 27.97 69 THR A C 1
ATOM 539 O O . THR A 1 69 ? 8.064 11.548 17.977 1.00 31.38 69 THR A O 1
ATOM 543 N N . ILE A 1 70 ? 10.123 11.037 17.172 1.00 26.16 70 ILE A N 1
ATOM 544 C CA . ILE A 1 70 ? 10.875 11.561 18.269 1.00 27.01 70 ILE A CA 1
ATOM 545 C C . ILE A 1 70 ? 11.942 12.480 17.752 1.00 26.18 70 ILE A C 1
ATOM 546 O O . ILE A 1 70 ? 12.454 12.289 16.645 1.00 25.49 70 ILE A O 1
ATOM 551 N N . ARG A 1 71 ? 12.220 13.540 18.488 1.00 26.30 71 ARG A N 1
ATOM 552 C CA . ARG A 1 71 ? 13.145 14.552 18.036 1.00 25.83 71 ARG A CA 1
ATOM 553 C C . ARG A 1 71 ? 14.235 14.725 19.046 1.00 25.46 71 ARG A C 1
ATOM 554 O O . ARG A 1 71 ? 14.015 14.540 20.187 1.00 26.95 71 ARG A O 1
ATOM 562 N N . GLY A 1 72 ? 15.405 15.081 18.585 1.00 25.01 72 GLY A N 1
ATOM 563 C CA . GLY A 1 72 ? 16.519 15.263 19.468 1.00 25.95 72 GLY A CA 1
ATOM 564 C C . GLY A 1 72 ? 17.632 16.119 18.945 1.00 26.59 72 GLY A C 1
ATOM 565 O O . GLY A 1 72 ? 17.543 16.695 17.909 1.00 25.41 72 GLY A O 1
ATOM 566 N N . ARG A 1 73 ? 18.692 16.171 19.723 1.00 27.68 73 ARG A N 1
ATOM 567 C CA . ARG A 1 73 ? 19.871 16.918 19.404 1.00 30.29 73 ARG A CA 1
ATOM 568 C C . ARG A 1 73 ? 21.082 16.018 19.404 1.00 28.10 73 ARG A C 1
ATOM 569 O O . ARG A 1 73 ? 21.237 15.196 20.264 1.00 28.40 73 ARG A O 1
ATOM 577 N N . THR A 1 74 ? 21.932 16.210 18.431 1.00 27.06 74 THR A N 1
ATOM 578 C CA . THR A 1 74 ? 23.144 15.466 18.336 1.00 26.63 74 THR A CA 1
ATOM 579 C C . THR A 1 74 ? 24.407 16.258 18.665 1.00 26.47 74 THR A C 1
ATOM 580 O O . THR A 1 74 ? 24.414 17.447 18.657 1.00 27.09 74 THR A O 1
ATOM 584 N N . LYS A 1 75 ? 25.465 15.533 18.934 1.00 27.31 75 LYS A N 1
ATOM 585 C CA . LYS A 1 75 ? 26.786 16.077 19.106 1.00 29.97 75 LYS A CA 1
ATOM 586 C C . LYS A 1 75 ? 27.792 15.102 18.562 1.00 30.34 75 LYS A C 1
ATOM 587 O O . LYS A 1 75 ? 27.884 14.013 19.028 1.00 32.22 75 LYS A O 1
ATOM 590 N N . PHE A 1 76 ? 28.530 15.515 17.562 1.00 31.03 76 PHE A N 1
ATOM 591 C CA . PHE A 1 76 ? 29.496 14.645 16.866 1.00 31.52 76 PHE A CA 1
ATOM 592 C C . PHE A 1 76 ? 30.928 15.024 17.195 1.00 34.15 76 PHE A C 1
ATOM 593 O O . PHE A 1 76 ? 31.280 16.198 17.229 1.00 32.88 76 PHE A O 1
ATOM 601 N N . GLU A 1 77 ? 31.742 14.015 17.455 1.00 34.23 77 GLU A N 1
ATOM 602 C CA . GLU A 1 77 ? 33.192 14.125 17.562 1.00 38.06 77 GLU A CA 1
ATOM 603 C C . GLU A 1 77 ? 33.767 13.054 16.697 1.00 36.45 77 GLU A C 1
ATOM 604 O O . GLU A 1 77 ? 33.839 11.906 17.099 1.00 34.43 77 GLU A O 1
ATOM 610 N N . GLY A 1 78 ? 34.184 13.406 15.492 1.00 36.42 78 GLY A N 1
ATOM 611 C CA . GLY A 1 78 ? 34.598 12.389 14.564 1.00 35.52 78 GLY A CA 1
ATOM 612 C C . GLY A 1 78 ? 33.455 11.386 14.319 1.00 33.06 78 GLY A C 1
ATOM 613 O O . GLY A 1 78 ? 32.260 11.770 14.091 1.00 32.34 78 GLY A O 1
ATOM 614 N N . ASN A 1 79 ? 33.754 10.094 14.389 1.00 31.92 79 ASN A N 1
ATOM 615 C CA . ASN A 1 79 ? 32.741 9.043 14.238 1.00 30.93 79 ASN A CA 1
ATOM 616 C C . ASN A 1 79 ? 31.743 8.921 15.366 1.00 29.85 79 ASN A C 1
ATOM 617 O O . ASN A 1 79 ? 30.684 8.284 15.222 1.00 29.60 79 ASN A O 1
ATOM 622 N N . LYS A 1 80 ? 32.076 9.498 16.544 1.00 30.54 80 LYS A N 1
ATOM 623 C CA . LYS A 1 80 ? 31.199 9.382 17.689 1.00 31.32 80 LYS A CA 1
ATOM 624 C C . LYS A 1 80 ? 30.151 10.404 17.711 1.00 31.12 80 LYS A C 1
ATOM 625 O O . LYS A 1 80 ? 30.461 11.600 17.408 1.00 33.20 80 LYS A O 1
ATOM 631 N N . PHE A 1 81 ? 28.925 10.016 18.109 1.00 42.13 81 PHE A N 1
ATOM 632 C CA . PHE A 1 81 ? 27.899 10.955 18.284 1.00 39.55 81 PHE A CA 1
ATOM 633 C C . PHE A 1 81 ? 27.001 10.600 19.447 1.00 39.87 81 PHE A C 1
ATOM 634 O O . PHE A 1 81 ? 26.735 9.444 19.665 1.00 42.40 81 PHE A O 1
ATOM 642 N N . THR A 1 82 ? 26.488 11.585 20.156 1.00 35.99 82 THR A N 1
ATOM 643 C CA . THR A 1 82 ? 25.450 11.331 21.143 1.00 36.67 82 THR A CA 1
ATOM 644 C C . THR A 1 82 ? 24.139 11.826 20.537 1.00 35.60 82 THR A C 1
ATOM 645 O O . THR A 1 82 ? 24.124 12.800 19.769 1.00 37.49 82 THR A O 1
ATOM 649 N N . ILE A 1 83 ? 23.047 11.191 20.941 1.00 35.73 83 ILE A N 1
ATOM 650 C CA . ILE A 1 83 ? 21.720 11.731 20.723 1.00 33.57 83 ILE A CA 1
ATOM 651 C C . ILE A 1 83 ? 21.076 11.897 22.065 1.00 35.55 83 ILE A C 1
ATOM 652 O O . ILE A 1 83 ? 21.104 11.015 22.959 1.00 34.69 83 ILE A O 1
ATOM 657 N N . ASP A 1 84 ? 20.573 13.097 22.251 1.00 34.98 84 ASP A N 1
ATOM 658 C CA . ASP A 1 84 ? 19.779 13.402 23.384 1.00 36.21 84 ASP A CA 1
ATOM 659 C C . ASP A 1 84 ? 18.351 13.656 22.848 1.00 35.35 84 ASP A C 1
ATOM 660 O O . ASP A 1 84 ? 18.061 14.716 22.306 1.00 34.78 84 ASP A O 1
ATOM 665 N N . TYR A 1 85 ? 17.477 12.672 23.027 1.00 34.69 85 TYR A N 1
ATOM 666 C CA . TYR A 1 85 ? 16.056 12.817 22.645 1.00 34.92 85 TYR A CA 1
ATOM 667 C C . TYR A 1 85 ? 15.224 13.543 23.705 1.00 39.56 85 TYR A C 1
ATOM 668 O O . TYR A 1 85 ? 15.523 13.560 24.877 1.00 42.26 85 TYR A O 1
ATOM 677 N N . ASN A 1 86 ? 14.145 14.101 23.215 1.00 39.92 86 ASN A N 1
ATOM 678 C CA . ASN A 1 86 ? 13.180 14.778 23.984 1.00 51.16 86 ASN A CA 1
ATOM 679 C C . ASN A 1 86 ? 12.726 13.665 24.972 1.00 66.03 86 ASN A C 1
ATOM 680 O O . ASN A 1 86 ? 13.018 12.521 24.746 1.00 81.18 86 ASN A O 1
ATOM 685 N N . ASP A 1 87 ? 12.184 14.030 26.119 1.00 63.58 87 ASP A N 1
ATOM 686 C CA . ASP A 1 87 ? 11.849 13.051 27.126 1.00 61.99 87 ASP A CA 1
ATOM 687 C C . ASP A 1 87 ? 11.204 11.860 26.464 1.00 59.46 87 ASP A C 1
ATOM 688 O O . ASP A 1 87 ? 11.304 10.747 26.916 1.00 59.44 87 ASP A O 1
ATOM 690 N N . LYS A 1 88 ? 10.514 12.116 25.383 1.00 61.50 88 LYS A N 1
ATOM 691 C CA . LYS A 1 88 ? 9.738 11.099 24.730 1.00 63.31 88 LYS A CA 1
ATOM 692 C C . LYS A 1 88 ? 10.505 9.819 24.349 1.00 63.35 88 LYS A C 1
ATOM 693 O O . LYS A 1 88 ? 10.079 8.717 24.659 1.00 71.42 88 LYS A O 1
ATOM 699 N N . GLY A 1 89 ? 11.622 9.973 23.672 1.00 50.13 89 GLY A N 1
ATOM 700 C CA . GLY A 1 89 ? 12.389 8.843 23.209 1.00 45.42 89 GLY A CA 1
ATOM 701 C C . GLY A 1 89 ? 13.627 8.588 24.023 1.00 45.50 89 GLY A C 1
ATOM 702 O O . GLY A 1 89 ? 14.630 8.208 23.529 1.00 38.84 89 GLY A O 1
ATOM 703 N N . LYS A 1 90 ? 13.537 8.849 25.306 1.00 42.78 90 LYS A N 1
ATOM 704 C CA . LYS A 1 90 ? 14.734 8.774 26.146 1.00 44.17 90 LYS A CA 1
ATOM 705 C C . LYS A 1 90 ? 15.376 7.403 26.216 1.00 42.30 90 LYS A C 1
ATOM 706 O O . LYS A 1 90 ? 16.557 7.356 26.435 1.00 39.09 90 LYS A O 1
ATOM 709 N N . ALA A 1 91 ? 14.615 6.324 25.937 1.00 30.74 91 ALA A N 1
ATOM 710 C CA . ALA A 1 91 ? 15.206 4.980 25.794 1.00 31.01 91 ALA A CA 1
ATOM 711 C C . ALA A 1 91 ? 16.216 4.824 24.685 1.00 27.96 91 ALA A C 1
ATOM 712 O O . ALA A 1 91 ? 16.992 3.864 24.651 1.00 28.69 91 ALA A O 1
ATOM 714 N N . PHE A 1 92 ? 16.162 5.728 23.748 1.00 25.35 92 PHE A N 1
ATOM 715 C CA . PHE A 1 92 ? 17.068 5.787 22.632 1.00 24.71 92 PHE A CA 1
ATOM 716 C C . PHE A 1 92 ? 18.215 6.767 22.772 1.00 23.68 92 PHE A C 1
ATOM 717 O O . PHE A 1 92 ? 19.114 6.793 21.885 1.00 25.25 92 PHE A O 1
ATOM 725 N N . SER A 1 93 ? 18.194 7.618 23.812 1.00 27.28 93 SER A N 1
ATOM 726 C CA . SER A 1 93 ? 19.253 8.568 24.048 1.00 25.90 93 SER A CA 1
ATOM 727 C C . SER A 1 93 ? 20.457 7.811 24.474 1.00 27.87 93 SER A C 1
ATOM 728 O O . SER A 1 93 ? 20.342 6.969 25.421 1.00 30.52 93 SER A O 1
ATOM 731 N N . ALA A 1 94 ? 21.569 7.986 23.774 1.00 24.76 94 ALA A N 1
ATOM 732 C CA . ALA A 1 94 ? 22.763 7.227 24.034 1.00 25.29 94 ALA A CA 1
ATOM 733 C C . ALA A 1 94 ? 23.943 7.772 23.238 1.00 24.98 94 ALA A C 1
ATOM 734 O O . ALA A 1 94 ? 23.738 8.563 22.290 1.00 25.82 94 ALA A O 1
ATOM 736 N N . PRO A 1 95 ? 25.145 7.283 23.497 1.00 25.88 95 PRO A N 1
ATOM 737 C CA . PRO A 1 95 ? 26.293 7.382 22.599 1.00 26.37 95 PRO A CA 1
ATOM 738 C C . PRO A 1 95 ? 26.219 6.369 21.479 1.00 25.88 95 PRO A C 1
ATOM 739 O O . PRO A 1 95 ? 25.744 5.231 21.699 1.00 26.62 95 PRO A O 1
ATOM 743 N N . TYR A 1 96 ? 26.640 6.827 20.293 1.00 25.78 96 TYR A N 1
ATOM 744 C CA . TYR A 1 96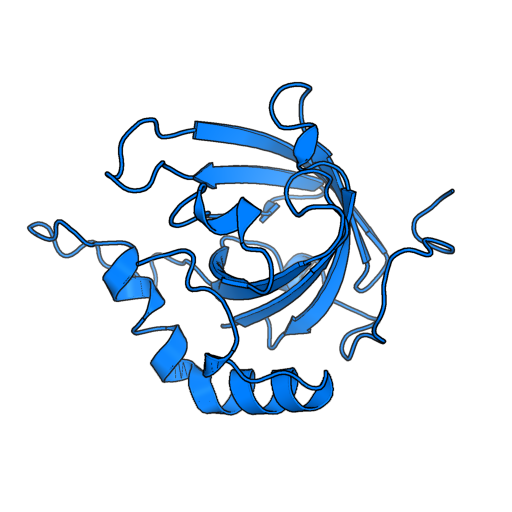 ? 26.696 6.044 19.104 1.00 24.78 96 TYR A CA 1
ATOM 745 C C . TYR A 1 96 ? 27.990 6.270 18.416 1.00 26.54 96 TYR A C 1
ATOM 746 O O . TYR A 1 96 ? 28.670 7.249 18.691 1.00 26.71 96 TYR A O 1
ATOM 755 N N . SER A 1 97 ? 28.329 5.370 17.508 1.00 26.08 97 SER A N 1
ATOM 756 C CA . SER A 1 97 ? 29.580 5.431 16.752 1.00 27.03 97 SER A CA 1
ATOM 757 C C . SER A 1 97 ? 29.375 4.909 15.352 1.00 26.39 97 SER A C 1
ATOM 758 O O . SER A 1 97 ? 28.939 3.753 15.142 1.00 27.42 97 SER A O 1
ATOM 761 N N . VAL A 1 98 ? 29.700 5.715 14.347 1.00 26.84 98 VAL A N 1
ATOM 762 C CA . VAL A 1 98 ? 29.700 5.270 12.940 1.00 25.86 98 VAL A CA 1
ATOM 763 C C . VAL A 1 98 ? 30.956 4.436 12.766 1.00 27.15 98 VAL A C 1
ATOM 764 O O . VAL A 1 98 ? 32.070 4.929 12.874 1.00 29.55 98 VAL A O 1
ATOM 768 N N . LEU A 1 99 ? 30.755 3.140 12.515 1.00 27.43 99 LEU A N 1
ATOM 769 C CA . LEU A 1 99 ? 31.866 2.198 12.296 1.00 26.92 99 LEU A CA 1
ATOM 770 C C . LEU A 1 99 ? 32.403 2.148 10.889 1.00 29.11 99 LEU A C 1
ATOM 771 O O . LEU A 1 99 ? 33.615 1.915 10.634 1.00 30.56 99 LEU A O 1
ATOM 776 N N . ALA A 1 100 ? 31.532 2.424 9.953 1.00 29.25 100 ALA A N 1
ATOM 777 C CA . ALA A 1 100 ? 31.854 2.363 8.541 1.00 29.53 100 ALA A CA 1
ATOM 778 C C . ALA A 1 100 ? 30.764 3.057 7.749 1.00 28.18 100 ALA A C 1
ATOM 779 O O . ALA A 1 100 ? 29.596 2.938 8.044 1.00 26.20 100 ALA A O 1
ATOM 781 N N . THR A 1 101 ? 31.149 3.751 6.710 1.00 30.34 101 THR A N 1
ATOM 782 C CA . THR A 1 101 ? 30.175 4.308 5.757 1.00 28.92 101 THR A CA 1
ATOM 783 C C . THR A 1 101 ? 30.888 4.691 4.480 1.00 29.98 101 THR A C 1
ATOM 784 O O . THR A 1 101 ? 32.088 5.034 4.489 1.00 31.39 101 THR A O 1
ATOM 788 N N . ASP A 1 102 ? 30.125 4.676 3.398 1.00 30.61 102 ASP A N 1
ATOM 789 C CA . ASP A 1 102 ? 30.566 5.301 2.178 1.00 31.01 102 ASP A CA 1
ATOM 790 C C . ASP A 1 102 ? 29.900 6.662 1.908 1.00 30.90 102 ASP A C 1
ATOM 791 O O . ASP A 1 102 ? 30.028 7.218 0.805 1.00 31.52 102 ASP A O 1
ATOM 796 N N . TYR A 1 103 ? 29.137 7.137 2.892 1.00 29.08 103 TYR A N 1
ATOM 797 C CA . TYR A 1 103 ? 28.388 8.418 2.915 1.00 28.80 103 TYR A CA 1
ATOM 798 C C . TYR A 1 103 ? 27.196 8.417 1.951 1.00 29.15 103 TYR A C 1
ATOM 799 O O . TYR A 1 103 ? 26.120 8.823 2.300 1.00 28.87 103 TYR A O 1
ATOM 808 N N . GLU A 1 104 ? 27.399 7.940 0.745 1.00 30.10 104 GLU A N 1
ATOM 809 C CA . GLU A 1 104 ? 26.380 8.067 -0.255 1.00 31.01 104 GLU A CA 1
ATOM 810 C C . GLU A 1 104 ? 25.305 7.038 -0.211 1.00 30.21 104 GLU A C 1
ATOM 811 O O . GLU A 1 104 ? 24.212 7.252 -0.721 1.00 31.75 104 GLU A O 1
ATOM 817 N N . ASN A 1 105 ? 25.601 5.881 0.335 1.00 27.84 105 ASN A N 1
ATOM 818 C CA . ASN A 1 105 ? 24.669 4.737 0.321 1.00 28.58 105 ASN A CA 1
ATOM 819 C C . ASN A 1 105 ? 24.365 4.087 1.664 1.00 29.36 105 ASN A C 1
ATOM 820 O O . ASN A 1 105 ? 23.184 3.768 1.928 1.00 26.97 105 ASN A O 1
ATOM 825 N N . TYR A 1 106 ? 25.399 3.731 2.433 1.00 26.79 106 TYR A N 1
ATOM 826 C CA . TYR A 1 106 ? 25.185 2.946 3.613 1.00 26.90 106 TYR A CA 1
ATOM 827 C C . TYR A 1 106 ? 26.055 3.424 4.758 1.00 24.85 106 TYR A C 1
ATOM 828 O O . TYR A 1 106 ? 27.090 4.050 4.565 1.00 25.82 106 TYR A O 1
ATOM 837 N N . ALA A 1 107 ? 25.699 2.995 5.955 1.00 25.18 107 ALA A N 1
ATOM 838 C CA . ALA A 1 107 ? 26.531 3.140 7.141 1.00 24.66 107 ALA A CA 1
ATOM 839 C C . ALA A 1 107 ? 26.183 1.974 8.127 1.00 25.39 107 ALA A C 1
ATOM 840 O O . ALA A 1 107 ? 25.073 1.408 8.103 1.00 25.64 107 ALA A O 1
ATOM 842 N N . ILE A 1 108 ? 27.209 1.653 8.905 1.00 26.18 108 ILE A N 1
ATOM 843 C CA . ILE A 1 108 ? 27.119 0.685 9.970 1.00 25.56 108 ILE A CA 1
ATOM 844 C C . ILE A 1 108 ? 27.475 1.429 11.264 1.00 25.26 108 ILE A C 1
ATOM 845 O O . ILE A 1 108 ? 28.474 2.114 11.313 1.00 26.50 108 ILE A O 1
ATOM 850 N N . VAL A 1 109 ? 26.618 1.332 12.277 1.00 24.16 109 VAL A N 1
ATOM 851 C CA . VAL A 1 109 ? 26.616 2.146 13.465 1.00 23.96 109 VAL A CA 1
ATOM 852 C C . VAL A 1 109 ? 26.491 1.210 14.665 1.00 24.28 109 VAL A C 1
ATOM 853 O O . VAL A 1 109 ? 25.729 0.271 14.638 1.00 25.37 109 VAL A O 1
ATOM 857 N N . GLU A 1 110 ? 27.239 1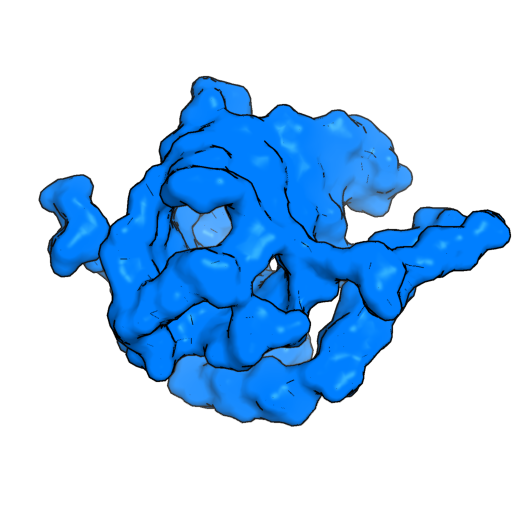.501 15.710 1.00 23.96 110 GLU A N 1
ATOM 858 C CA . GLU A 1 110 ? 27.105 0.878 17.018 1.00 25.08 110 GLU A CA 1
ATOM 859 C C . GLU A 1 110 ? 26.611 1.909 18.026 1.00 25.37 110 GLU A C 1
ATOM 860 O O . GLU A 1 110 ? 26.860 3.091 17.881 1.00 26.83 110 GLU A O 1
ATOM 866 N N . GLY A 1 111 ? 25.922 1.435 19.053 1.00 27.73 111 GLY A N 1
ATOM 867 C CA . GLY A 1 111 ? 25.556 2.271 20.135 1.00 28.58 111 GLY A CA 1
ATOM 868 C C . GLY A 1 111 ? 24.917 1.542 21.267 1.00 28.48 111 GLY A C 1
ATOM 869 O O . GLY A 1 111 ? 24.723 0.338 21.176 1.00 26.46 111 GLY A O 1
ATOM 870 N N . CYS A 1 112 ? 24.645 2.298 22.344 1.00 28.51 112 CYS A N 1
ATOM 871 C CA . CYS A 1 112 ? 24.309 1.705 23.614 1.00 28.59 112 CYS A CA 1
ATOM 872 C C . CYS A 1 112 ? 22.974 2.155 24.191 1.00 26.81 112 CYS A C 1
ATOM 873 O O . CYS A 1 112 ? 22.902 2.394 25.427 1.00 27.78 112 CYS A O 1
ATOM 876 N N . PRO A 1 113 ? 21.921 2.272 23.406 1.00 24.97 113 PRO A N 1
ATOM 877 C CA . PRO A 1 113 ? 20.634 2.643 24.040 1.00 26.04 113 PRO A CA 1
ATOM 878 C C . PRO A 1 113 ? 19.995 1.554 24.910 1.00 24.67 113 PRO A C 1
ATOM 879 O O . PRO A 1 113 ? 20.063 0.357 24.576 1.00 25.06 113 PRO A O 1
ATOM 883 N N . ALA A 1 114 ? 19.281 1.991 25.962 1.00 27.35 114 ALA A N 1
ATOM 884 C CA . ALA A 1 114 ? 18.485 1.102 26.816 1.00 26.29 114 ALA A CA 1
ATOM 885 C C . ALA A 1 114 ? 17.522 0.314 26.005 1.00 25.41 114 ALA A C 1
ATOM 886 O O . ALA A 1 114 ? 17.253 -0.876 26.295 1.00 25.64 114 ALA A O 1
ATOM 888 N N . ALA A 1 115 ? 16.970 0.947 24.979 1.00 26.28 115 ALA A N 1
ATOM 889 C CA . ALA A 1 115 ? 15.968 0.227 24.144 1.00 26.07 115 ALA A CA 1
ATOM 890 C C . ALA A 1 115 ? 16.512 -1.005 23.474 1.00 25.86 115 ALA A C 1
ATOM 891 O O . ALA A 1 115 ? 15.702 -1.855 22.994 1.00 27.67 115 ALA A O 1
ATOM 893 N N . ALA A 1 116 ? 17.866 -1.058 23.240 1.00 24.87 116 ALA A N 1
ATOM 894 C CA . ALA 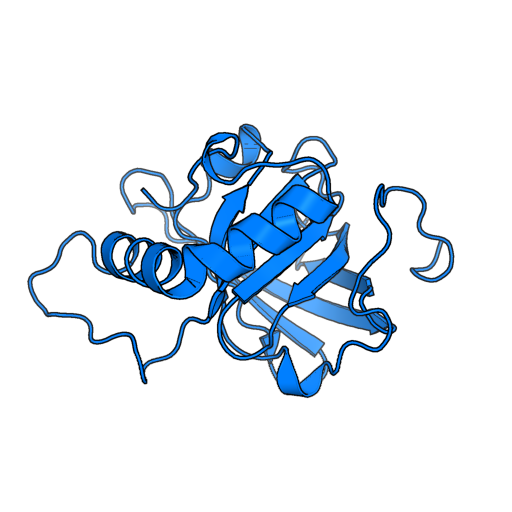A 1 116 ? 18.491 -2.201 22.625 1.00 24.37 116 ALA A CA 1
ATOM 895 C C . ALA A 1 116 ? 19.066 -3.171 23.706 1.00 26.92 116 ALA A C 1
ATOM 896 O O . ALA A 1 116 ? 19.878 -3.998 23.382 1.00 27.52 116 ALA A O 1
ATOM 898 N N . ASN A 1 117 ? 18.698 -3.043 24.933 1.00 25.45 117 ASN A N 1
ATOM 899 C CA . ASN A 1 117 ? 19.345 -3.828 25.990 1.00 30.68 117 ASN A CA 1
ATOM 900 C C . ASN A 1 117 ? 20.848 -3.458 26.051 1.00 29.99 117 ASN A C 1
ATOM 901 O O . ASN A 1 117 ? 21.654 -4.262 26.512 1.00 32.85 117 ASN A O 1
ATOM 906 N N . GLY A 1 118 ? 21.076 -2.152 25.780 1.00 30.25 118 GLY A N 1
ATOM 907 C CA . GLY A 1 118 ? 22.382 -1.495 25.962 1.00 31.16 118 GLY A CA 1
ATOM 908 C C . GLY A 1 118 ? 23.373 -1.633 24.837 1.00 33.31 118 GLY A C 1
ATOM 909 O O . GLY A 1 118 ? 24.513 -1.039 24.958 1.00 30.39 118 GLY A O 1
ATOM 910 N N . HIS A 1 119 ? 23.057 -2.459 23.799 1.00 30.31 119 HIS A N 1
ATOM 911 C CA . HIS A 1 119 ? 24.081 -2.589 22.716 1.00 33.04 119 HIS A CA 1
ATOM 912 C C . HIS A 1 119 ? 23.383 -2.959 21.448 1.00 32.99 119 HIS A C 1
ATOM 913 O O . HIS A 1 119 ? 22.573 -3.895 21.385 1.00 30.58 119 HIS A O 1
ATOM 920 N N . VAL A 1 120 ? 23.839 -2.295 20.391 1.00 27.06 120 VAL A N 1
ATOM 921 C CA . VAL A 1 120 ? 23.370 -2.670 19.057 1.00 27.65 120 VAL A CA 1
ATOM 922 C C . VAL A 1 120 ? 24.415 -2.295 18.008 1.00 25.26 120 VAL A C 1
ATOM 923 O O . VAL A 1 120 ? 25.060 -1.277 18.124 1.00 25.01 120 VAL A O 1
ATOM 927 N N . ILE A 1 121 ? 24.511 -3.107 16.969 1.00 23.10 121 ILE A N 1
ATOM 928 C CA . ILE A 1 121 ? 25.079 -2.730 15.732 1.00 23.49 121 ILE A CA 1
ATOM 929 C C . ILE A 1 121 ? 24.020 -2.815 14.669 1.00 23.59 121 ILE A C 1
ATOM 930 O O . ILE A 1 121 ? 23.289 -3.850 14.564 1.00 22.27 121 ILE A O 1
ATOM 935 N N . TYR A 1 122 ? 23.902 -1.779 13.850 1.00 24.09 122 TYR A N 1
ATOM 936 C CA . TYR A 1 122 ? 22.884 -1.740 12.836 1.00 23.93 122 TYR A CA 1
ATOM 937 C C . TYR A 1 122 ? 23.358 -1.230 11.516 1.00 21.16 122 TYR A C 1
ATOM 938 O O . TYR A 1 122 ? 24.403 -0.512 11.443 1.00 24.45 122 TYR A O 1
ATOM 947 N N . VAL A 1 123 ? 22.672 -1.563 10.469 1.00 23.13 123 VAL A N 1
ATOM 948 C CA . VAL A 1 123 ? 22.993 -1.162 9.098 1.00 22.80 123 VAL A CA 1
ATOM 949 C C . VAL A 1 123 ? 21.876 -0.292 8.618 1.00 22.75 123 VAL A C 1
ATOM 950 O O . VAL A 1 123 ? 20.652 -0.614 8.742 1.00 22.28 123 VAL A O 1
ATOM 954 N N . GLN A 1 124 ? 22.274 0.834 8.039 1.00 21.94 124 GLN A N 1
ATOM 955 C CA . GLN A 1 124 ? 21.318 1.848 7.549 1.00 23.27 124 GLN A CA 1
ATOM 956 C C . GLN A 1 124 ? 21.683 2.201 6.118 1.00 22.12 124 GLN A C 1
ATOM 957 O O . GLN A 1 124 ? 22.865 2.219 5.709 1.00 24.05 124 GLN A O 1
ATOM 963 N N . LEU A 1 125 ? 20.632 2.406 5.356 1.00 23.72 125 LEU A N 1
ATOM 964 C CA . LEU A 1 125 ? 20.784 2.793 3.953 1.00 24.28 125 LEU A CA 1
ATOM 965 C C . LEU A 1 125 ? 20.191 4.213 3.752 1.00 22.72 125 LEU A C 1
ATOM 966 O O . LEU A 1 125 ? 19.209 4.596 4.321 1.00 23.39 125 LEU A O 1
ATOM 971 N N . ARG A 1 126 ? 20.786 4.972 2.811 1.00 24.19 126 ARG A N 1
ATOM 972 C CA . ARG A 1 126 ? 20.374 6.376 2.663 1.00 23.65 126 ARG A CA 1
ATOM 973 C C . ARG A 1 126 ? 18.986 6.391 2.059 1.00 23.96 126 ARG A C 1
ATOM 974 O O . ARG A 1 126 ? 18.674 5.664 1.072 1.00 23.99 126 ARG A O 1
ATOM 982 N N . MET A 1 127 ? 18.143 7.228 2.595 1.00 23.38 127 MET A N 1
ATOM 983 C CA . MET A 1 127 ? 16.828 7.451 2.115 1.00 26.34 127 MET A CA 1
ATOM 984 C C . MET A 1 127 ? 16.805 8.796 1.358 1.00 24.46 127 MET A C 1
ATOM 985 O O . MET A 1 127 ? 17.141 9.806 1.960 1.00 24.32 127 MET A O 1
ATOM 990 N N . THR A 1 128 ? 16.551 8.813 0.079 1.00 25.02 128 THR A N 1
ATOM 991 C CA . THR A 1 128 ? 16.474 10.042 -0.701 1.00 27.01 128 THR A CA 1
ATOM 992 C C . THR A 1 128 ? 15.419 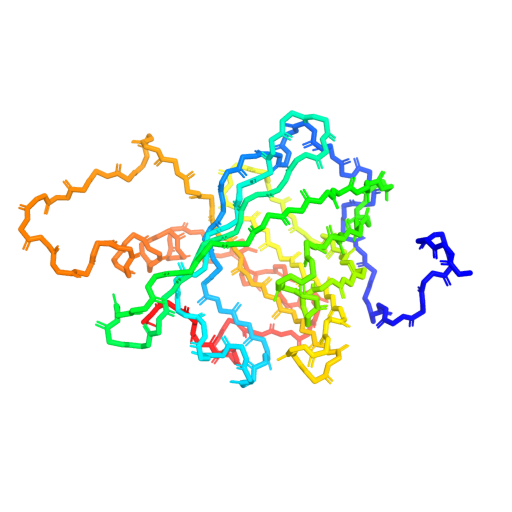9.867 -1.789 1.00 26.24 128 THR A C 1
ATOM 993 O O . THR A 1 128 ? 15.275 8.780 -2.403 1.00 28.04 128 THR A O 1
ATOM 997 N N . LEU A 1 129 ? 14.748 10.964 -2.084 1.00 28.70 129 LEU A N 1
ATOM 998 C CA . LEU A 1 129 ? 13.806 10.979 -3.197 1.00 30.03 129 LEU A CA 1
ATOM 999 C C . LEU A 1 129 ? 14.451 10.739 -4.538 1.00 30.44 129 LEU A C 1
ATOM 1000 O O . LEU A 1 129 ? 13.794 10.386 -5.524 1.00 32.98 129 LEU A O 1
ATOM 1005 N N . ARG A 1 130 ? 15.775 10.901 -4.635 1.00 31.35 130 ARG A N 1
ATOM 1006 C CA . ARG A 1 130 ? 16.460 10.545 -5.846 1.00 32.11 130 ARG A CA 1
ATOM 1007 C C . ARG A 1 130 ? 16.395 9.049 -6.184 1.00 33.81 130 ARG A C 1
ATOM 1008 O O . ARG A 1 130 ? 16.496 8.633 -7.354 1.00 34.74 130 ARG A O 1
ATOM 1016 N N . ARG A 1 131 ? 16.207 8.208 -5.156 1.00 28.82 131 ARG A N 1
ATOM 1017 C CA . ARG A 1 131 ? 16.103 6.794 -5.367 1.00 30.42 131 ARG A CA 1
ATOM 1018 C C . ARG A 1 131 ? 14.760 6.185 -5.022 1.00 33.41 131 ARG A C 1
ATOM 1019 O O . ARG A 1 131 ? 14.532 5.042 -5.316 1.00 33.34 131 ARG A O 1
ATOM 1027 N N . PHE A 1 132 ? 13.983 6.918 -4.243 1.00 35.78 132 PHE A N 1
ATOM 1028 C CA . PHE A 1 132 ? 12.702 6.479 -3.663 1.00 33.89 132 PHE A CA 1
ATOM 1029 C C . PHE A 1 132 ? 11.558 7.119 -4.418 1.00 40.68 132 PHE A C 1
ATOM 1030 O O . PHE A 1 132 ? 11.390 8.345 -4.365 1.00 39.47 132 PHE A O 1
ATOM 1038 N N . HIS A 1 133 ? 10.860 6.336 -5.257 0.70 33.18 133 HIS A N 1
ATOM 1039 C CA . HIS A 1 133 ? 9.669 6.812 -6.017 0.70 38.55 133 HIS A CA 1
ATOM 1040 C C . HIS A 1 133 ? 8.495 6.056 -5.485 0.70 37.87 133 HIS A C 1
ATOM 1041 O O . HIS A 1 133 ? 8.265 4.910 -5.757 0.70 37.69 133 HIS A O 1
ATOM 1048 N N . PRO A 1 134 ? 7.724 6.696 -4.648 1.00 48.30 134 PRO A N 1
ATOM 1049 C CA . PRO A 1 134 ? 6.641 5.978 -4.003 1.00 52.83 134 PRO A CA 1
ATOM 1050 C C . PRO A 1 134 ? 5.830 5.536 -5.222 1.00 72.47 134 PRO A C 1
ATOM 1051 O O . PRO A 1 134 ? 5.232 6.350 -5.895 1.00 78.23 134 PRO A O 1
ATOM 1055 N N . LYS A 1 135 ? 5.815 4.243 -5.486 1.00 86.17 135 LYS A N 1
ATOM 1056 C CA . LYS A 1 135 ? 5.169 3.704 -6.656 1.00 82.47 135 LYS A CA 1
ATOM 1057 C C . LYS A 1 135 ? 3.738 3.526 -6.186 1.00 88.02 135 LYS A C 1
ATOM 1058 O O . LYS A 1 135 ? 3.332 2.430 -5.811 1.00 83.48 135 LYS A O 1
ATOM 1060 N N . LEU A 1 136 ? 2.993 4.623 -6.204 1.00 103.68 136 LEU A N 1
ATOM 1061 C CA . LEU A 1 136 ? 1.597 4.673 -5.779 1.00 100.82 136 LEU A CA 1
ATOM 1062 C C . LEU A 1 136 ? 0.779 3.408 -6.097 1.00 94.77 136 LEU A C 1
ATOM 1063 O O . LEU A 1 136 ? 0.618 3.060 -7.225 1.00 107.55 136 LEU A O 1
ATOM 1065 N N . GLY A 1 137 ? 0.276 2.742 -5.070 1.00 92.61 137 GLY A N 1
ATOM 1066 C CA . GLY A 1 137 ? -0.299 1.412 -5.181 1.00 93.32 137 GLY A CA 1
ATOM 1067 C C . GLY A 1 137 ? 0.448 0.381 -4.350 1.00 90.41 137 GLY A C 1
ATOM 1068 O 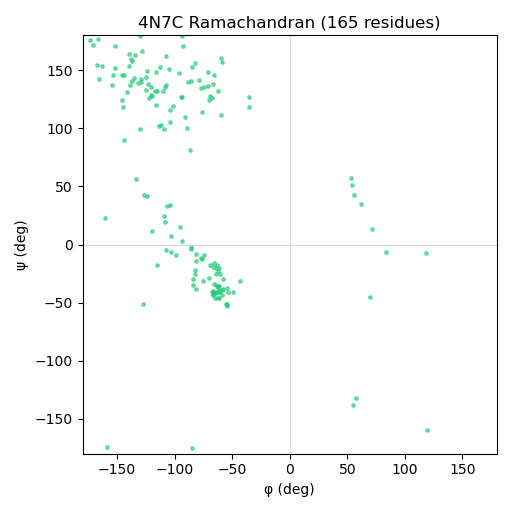O . GLY A 1 137 ? 0.031 -0.766 -4.229 1.00 89.88 137 GLY A O 1
ATOM 1069 N N . ASP A 1 138 ? 1.577 0.790 -3.780 1.00 82.36 138 ASP A N 1
ATOM 1070 C CA . ASP A 1 138 ? 2.409 -0.129 -3.032 1.00 79.22 138 ASP A CA 1
ATOM 1071 C C . ASP A 1 138 ? 2.053 -0.045 -1.582 1.00 76.85 138 ASP A C 1
ATOM 1072 O O . ASP A 1 138 ? 2.026 1.031 -1.010 1.00 73.69 138 ASP A O 1
ATOM 1074 N N . LYS A 1 139 ? 1.766 -1.190 -0.992 1.00 77.35 139 LYS A N 1
ATOM 1075 C CA . LYS A 1 139 ? 1.532 -1.238 0.452 1.00 77.34 139 LYS A CA 1
ATOM 1076 C C . LYS A 1 139 ? 2.883 -1.293 1.197 1.00 74.64 139 LYS A C 1
ATOM 1077 O O . LYS A 1 139 ? 2.939 -0.980 2.417 1.00 69.75 139 LYS A O 1
ATOM 1079 N N . GLU A 1 140 ? 3.918 -1.735 0.477 1.00 68.62 140 GLU A N 1
ATOM 1080 C CA . GLU A 1 140 ? 5.195 -2.037 1.084 1.00 69.95 140 GLU A CA 1
ATOM 1081 C C . GLU A 1 140 ? 6.240 -1.164 0.374 1.00 69.67 140 GLU A C 1
ATOM 1082 O O . GLU A 1 140 ? 7.163 -1.689 -0.255 1.00 73.01 140 GLU A O 1
ATOM 1084 N N A MET A 1 141 ? 5.986 0.129 0.553 0.50 65.70 141 MET A N 1
ATOM 1085 N N B MET A 1 141 ? 6.174 0.141 0.521 0.50 67.61 141 MET A N 1
ATOM 1086 C CA A MET A 1 141 ? 6.784 1.220 -0.007 0.50 62.57 141 MET A CA 1
ATOM 1087 C CA B MET A 1 141 ? 7.081 0.979 -0.218 0.50 65.06 141 MET A CA 1
ATOM 1088 C C A MET A 1 141 ? 8.206 1.130 0.528 0.50 56.33 141 MET A C 1
ATOM 1089 C C B MET A 1 141 ? 8.398 1.199 0.504 0.50 56.71 141 MET A C 1
ATOM 1090 O O A MET A 1 141 ? 9.106 0.670 -0.130 0.50 57.27 141 MET A O 1
ATOM 1091 O O B MET A 1 141 ? 9.418 0.867 -0.039 0.50 50.37 141 MET A O 1
ATOM 1100 N N . LEU A 1 142 ? 8.336 1.383 1.811 1.00 54.07 142 LEU A N 1
ATOM 1101 C CA . LEU A 1 142 ? 9.535 1.372 2.573 1.00 46.07 142 LEU A CA 1
ATOM 1102 C C . LEU A 1 142 ? 10.251 0.034 2.466 1.00 43.52 142 LEU A C 1
ATOM 1103 O O . LEU A 1 142 ? 11.459 0.027 2.278 1.00 40.58 142 LEU A O 1
ATOM 1108 N N . GLN A 1 143 ? 9.528 -1.064 2.610 1.00 41.30 143 GLN A N 1
ATOM 1109 C CA . GLN A 1 143 ? 10.182 -2.365 2.692 1.00 39.33 143 GLN A CA 1
ATOM 1110 C C . GLN A 1 143 ? 10.899 -2.743 1.419 1.00 38.90 143 GLN A C 1
ATOM 1111 O O . GLN A 1 143 ? 12.079 -3.216 1.379 1.00 35.19 143 GLN A O 1
ATOM 1117 N N . HIS A 1 144 ? 10.213 -2.452 0.304 1.00 43.34 144 HIS A N 1
ATOM 1118 C CA . HIS A 1 144 ? 10.819 -2.668 -1.016 1.00 41.70 144 HIS A CA 1
ATOM 1119 C C . HIS A 1 144 ? 11.998 -1.793 -1.329 1.00 39.01 144 HIS A C 1
ATOM 1120 O O . HIS A 1 144 ? 13.059 -2.302 -1.793 1.00 36.60 144 HIS A O 1
ATOM 1127 N N . TYR A 1 145 ? 11.903 -0.520 -0.968 1.00 38.57 145 TYR A N 1
ATOM 1128 C CA . TYR A 1 145 ? 13.059 0.354 -1.078 1.00 35.39 145 TYR A CA 1
ATOM 1129 C C . TYR A 1 145 ? 14.259 -0.226 -0.337 1.00 31.98 145 TYR A C 1
ATOM 1130 O O . TYR A 1 145 ? 15.403 -0.356 -0.850 1.00 32.01 145 TYR A O 1
ATOM 1139 N N . THR A 1 146 ? 14.044 -0.559 0.925 1.00 32.72 146 THR A N 1
ATOM 1140 C CA . THR A 1 146 ? 15.158 -1.040 1.777 1.00 32.13 146 THR A CA 1
ATOM 1141 C C . THR A 1 146 ? 15.883 -2.276 1.292 1.00 29.30 146 THR A C 1
ATOM 1142 O O . THR A 1 146 ? 17.123 -2.303 1.165 1.00 31.83 146 THR A O 1
ATOM 1146 N N . LEU A 1 147 ? 15.110 -3.241 0.833 1.00 35.40 147 LEU A N 1
ATOM 1147 C CA . LEU A 1 147 ? 15.689 -4.471 0.322 1.00 37.16 147 LEU A CA 1
ATOM 1148 C C . LEU A 1 147 ? 16.476 -4.216 -0.952 1.00 36.85 147 LEU A C 1
ATOM 1149 O O . LEU A 1 147 ? 17.641 -4.705 -1.077 1.00 36.32 147 LEU A O 1
ATOM 1154 N N . ASP A 1 148 ? 15.922 -3.415 -1.838 1.00 35.90 148 ASP A N 1
ATOM 1155 C CA A ASP A 1 148 ? 16.683 -3.065 -3.057 0.50 36.71 148 ASP A CA 1
ATOM 1156 C CA B ASP A 1 148 ? 16.657 -3.050 -3.072 0.50 37.57 148 ASP A CA 1
ATOM 1157 C C . ASP A 1 148 ? 17.957 -2.335 -2.773 1.00 32.71 148 ASP A C 1
ATOM 1158 O O . ASP A 1 148 ? 18.977 -2.592 -3.440 1.00 36.12 148 ASP A O 1
ATOM 1167 N N . GLN A 1 149 ? 17.907 -1.381 -1.855 1.00 31.44 149 GLN A N 1
ATOM 1168 C CA . GLN A 1 149 ? 19.129 -0.628 -1.505 1.00 31.98 149 GLN A CA 1
ATOM 1169 C C . GLN A 1 149 ? 20.146 -1.529 -0.824 1.00 30.46 149 GLN A C 1
ATOM 1170 O O . GLN A 1 149 ? 21.357 -1.401 -1.042 1.00 30.12 149 GLN A O 1
ATOM 1176 N N . VAL A 1 150 ? 19.694 -2.423 0.061 1.00 31.52 150 VAL A N 1
ATOM 1177 C CA . VAL A 1 150 ? 20.569 -3.439 0.639 1.00 31.64 150 VAL A CA 1
ATOM 1178 C C . VAL A 1 150 ? 21.259 -4.286 -0.412 1.00 34.20 150 VAL A C 1
ATOM 1179 O O . VAL A 1 150 ? 22.469 -4.407 -0.469 1.00 35.44 150 VAL A O 1
ATOM 1183 N N . ASN A 1 151 ? 20.458 -4.793 -1.310 1.00 37.34 151 ASN A N 1
ATOM 1184 C CA . ASN A 1 151 ? 20.965 -5.672 -2.356 1.00 39.67 151 ASN A CA 1
ATOM 1185 C C . ASN A 1 151 ? 21.973 -4.968 -3.255 1.00 38.33 151 ASN A C 1
ATOM 1186 O O . ASN A 1 151 ? 22.988 -5.521 -3.646 1.00 40.08 151 ASN A O 1
ATOM 1191 N N . GLN A 1 152 ? 21.671 -3.716 -3.579 1.00 39.48 152 GLN A N 1
ATOM 1192 C CA . GLN A 1 152 ? 22.486 -2.948 -4.467 1.00 40.47 152 GLN A CA 1
ATOM 1193 C C . GLN A 1 152 ? 23.843 -2.694 -3.844 1.00 38.42 152 GLN A C 1
ATOM 1194 O O . GLN A 1 152 ? 24.838 -2.588 -4.579 1.00 41.55 152 GLN A O 1
ATOM 1200 N N . 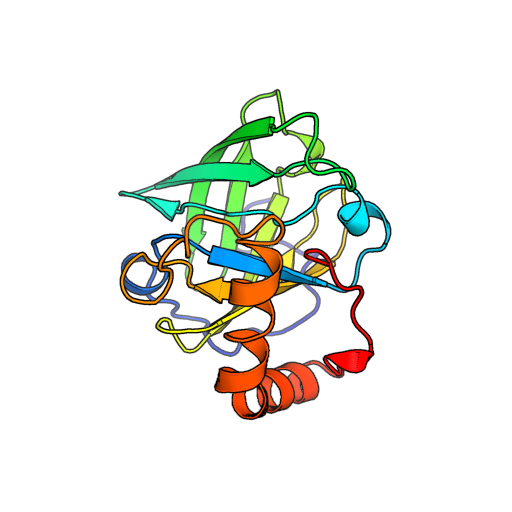ASN A 1 153 ? 23.896 -2.532 -2.523 1.00 35.50 153 ASN A N 1
ATOM 1201 C CA . ASN A 1 153 ? 25.141 -2.243 -1.812 1.00 35.00 153 ASN A CA 1
ATOM 1202 C C . ASN A 1 153 ? 25.648 -3.404 -0.994 1.00 36.02 153 ASN A C 1
ATOM 1203 O O . ASN A 1 153 ? 26.485 -3.212 -0.112 1.00 33.40 153 ASN A O 1
ATOM 1208 N N . LYS A 1 154 ? 25.176 -4.621 -1.298 1.00 38.19 154 LYS A N 1
ATOM 1209 C CA . LYS A 1 154 ? 25.442 -5.806 -0.452 1.00 39.73 154 LYS A CA 1
ATOM 1210 C C . LYS A 1 154 ? 26.930 -6.154 -0.332 1.00 39.32 154 LYS A C 1
ATOM 1211 O O . LYS A 1 154 ? 27.393 -6.465 0.743 1.00 36.97 154 LYS A O 1
ATOM 1217 N N . LYS A 1 155 ? 27.710 -6.058 -1.400 1.00 38.52 155 LYS A N 1
ATOM 1218 C CA . LYS A 1 155 ? 29.137 -6.457 -1.296 1.00 41.80 155 LYS A CA 1
ATOM 1219 C C . LYS A 1 155 ? 29.875 -5.595 -0.302 1.00 38.64 155 LYS A C 1
ATOM 1220 O O . LYS A 1 155 ? 30.631 -6.103 0.557 1.00 37.16 155 LYS A O 1
ATOM 1223 N N . ALA A 1 156 ? 29.651 -4.279 -0.407 1.00 37.72 156 ALA A N 1
ATOM 1224 C CA . ALA A 1 156 ? 30.342 -3.316 0.445 1.00 36.45 156 ALA A CA 1
ATOM 1225 C C . ALA A 1 156 ? 29.917 -3.447 1.904 1.00 35.04 156 ALA A C 1
ATOM 1226 O O . ALA A 1 156 ? 30.736 -3.488 2.843 1.00 34.94 156 ALA A O 1
ATOM 1228 N N . ILE A 1 157 ? 28.626 -3.651 2.071 1.00 33.55 157 ILE A N 1
ATOM 1229 C CA . ILE A 1 157 ? 28.087 -3.830 3.438 1.00 33.43 157 ILE A CA 1
ATOM 1230 C C . ILE A 1 157 ? 28.658 -5.116 4.038 1.00 34.43 157 ILE A C 1
ATOM 1231 O O . ILE A 1 157 ? 29.108 -5.075 5.194 1.00 34.53 157 ILE A O 1
ATOM 1236 N N . GLU A 1 158 ? 28.654 -6.226 3.270 1.00 37.66 158 GLU A N 1
ATOM 1237 C CA . GLU A 1 158 ? 29.142 -7.512 3.773 1.00 40.74 158 GLU A CA 1
ATOM 1238 C C . GLU A 1 158 ? 30.595 -7.435 4.093 1.00 43.80 158 GLU A C 1
ATOM 1239 O O . GLU A 1 158 ? 30.994 -7.979 5.108 1.00 39.56 158 GLU A O 1
ATOM 1245 N N . GLU A 1 159 ? 31.394 -6.752 3.250 1.00 43.33 159 GLU A N 1
ATOM 1246 C CA . GLU A 1 159 ? 32.826 -6.615 3.499 1.00 46.07 159 GLU A CA 1
ATOM 1247 C C . GLU A 1 159 ? 33.115 -5.878 4.832 1.00 42.64 159 GLU A C 1
ATOM 1248 O O . GLU A 1 159 ? 33.950 -6.290 5.636 1.00 42.27 159 GLU A O 1
ATOM 1254 N N . ASP A 1 160 ? 32.424 -4.779 5.055 1.00 37.45 160 ASP A N 1
ATOM 1255 C CA . ASP A 1 160 ? 32.577 -4.012 6.318 1.00 36.80 160 ASP A CA 1
ATOM 1256 C C . ASP A 1 160 ? 32.081 -4.760 7.550 1.00 35.52 160 ASP A C 1
ATOM 1257 O O . ASP A 1 160 ? 32.750 -4.757 8.555 1.00 35.63 160 ASP A O 1
ATOM 1262 N N . LEU A 1 161 ? 30.943 -5.429 7.453 1.00 33.85 161 LEU A N 1
ATOM 1263 C CA . LEU A 1 161 ? 30.467 -6.251 8.556 1.00 34.34 161 LEU A CA 1
ATOM 1264 C C . LEU A 1 161 ? 31.481 -7.343 8.951 1.00 38.08 161 LEU A C 1
ATOM 1265 O O . LEU A 1 161 ? 31.635 -7.583 10.114 1.00 38.41 161 LEU A O 1
ATOM 1270 N N . LYS A 1 162 ? 32.152 -7.947 7.949 1.00 40.60 162 LYS A N 1
ATOM 1271 C CA . LYS A 1 162 ? 33.171 -9.014 8.134 1.00 45.42 162 LYS A CA 1
ATOM 1272 C C . LYS A 1 162 ? 34.283 -8.433 9.014 1.00 45.54 162 LYS A C 1
ATOM 1273 O O . LYS A 1 162 ? 34.785 -9.062 9.995 1.00 43.33 162 LYS A O 1
ATOM 1276 N N . HIS A 1 163 ? 34.565 -7.169 8.742 1.00 45.41 163 HIS A N 1
ATOM 1277 C CA . HIS A 1 163 ? 35.533 -6.482 9.504 1.00 48.05 163 HIS A CA 1
ATOM 1278 C C . HIS A 1 163 ? 35.216 -6.447 11.006 1.00 46.14 163 HIS A C 1
ATOM 1279 O O . HIS A 1 163 ? 36.118 -6.638 11.795 1.00 49.15 163 HIS A O 1
ATOM 1286 N N . PHE A 1 164 ? 33.954 -6.466 11.378 1.00 42.86 164 PHE A N 1
ATOM 1287 C CA . PHE A 1 164 ? 33.500 -6.413 12.767 1.00 41.58 164 PHE A CA 1
ATOM 1288 C C . PHE A 1 164 ? 32.923 -7.745 13.186 1.00 44.89 164 PHE A C 1
ATOM 1289 O O . PHE A 1 164 ? 32.110 -7.815 14.081 1.00 43.99 164 PHE A O 1
ATOM 1297 N N . ASN A 1 165 ? 33.348 -8.798 12.509 1.00 44.13 165 ASN A N 1
ATOM 1298 C CA . ASN A 1 165 ? 32.941 -10.196 12.847 1.00 46.45 165 ASN A CA 1
ATOM 1299 C C . ASN A 1 165 ? 31.428 -10.465 12.892 1.00 41.88 165 ASN A C 1
ATOM 1300 O O . ASN A 1 165 ? 30.974 -11.257 13.695 1.00 41.82 165 ASN A O 1
ATOM 1305 N N . LEU A 1 166 ? 30.746 -9.899 11.899 1.00 39.32 166 LEU A N 1
ATOM 1306 C CA . LEU A 1 166 ? 29.344 -10.074 11.607 1.00 37.28 166 LEU A CA 1
ATOM 1307 C C . LEU A 1 166 ? 29.118 -10.453 10.137 1.00 35.94 166 LEU A C 1
ATOM 1308 O O . LEU A 1 166 ? 30.000 -10.268 9.259 1.00 38.40 166 LEU A O 1
ATOM 1313 N N . LYS A 1 167 ? 27.911 -10.904 9.866 1.00 34.27 167 LYS A N 1
ATOM 1314 C CA . LYS A 1 167 ? 27.385 -11.182 8.552 1.00 35.81 167 LYS A CA 1
ATOM 1315 C C . LYS A 1 167 ? 25.980 -10.597 8.499 1.00 32.09 167 LYS A C 1
ATOM 1316 O O . LYS A 1 167 ? 25.260 -10.683 9.492 1.00 33.82 167 LYS A O 1
ATOM 1319 N N . TYR A 1 168 ? 25.576 -10.053 7.353 1.00 34.22 168 TYR A N 1
ATOM 1320 C CA . TYR A 1 168 ? 24.231 -9.491 7.189 1.00 30.88 168 TYR A CA 1
ATOM 1321 C C . TYR A 1 168 ? 23.132 -10.505 7.576 1.00 30.89 168 TYR A C 1
ATOM 1322 O O . TYR A 1 168 ? 22.146 -10.106 8.234 1.00 29.57 168 TYR A O 1
ATOM 1331 N N . GLU A 1 169 ? 23.335 -11.787 7.180 1.00 32.29 169 GLU A N 1
ATOM 1332 C CA . GLU A 1 169 ? 22.376 -12.787 7.406 1.00 35.21 169 GLU A CA 1
ATOM 1333 C C . GLU A 1 169 ? 22.202 -13.072 8.900 1.00 36.32 169 GLU A C 1
ATOM 1334 O O . GLU A 1 169 ? 21.148 -13.649 9.288 1.00 37.25 169 GLU A O 1
ATOM 1340 N N . ASP A 1 170 ? 23.167 -12.703 9.743 1.00 31.88 170 ASP A N 1
ATOM 1341 C CA . ASP A 1 170 ? 22.993 -12.835 11.173 1.00 31.98 170 ASP A CA 1
ATOM 1342 C C . ASP A 1 170 ? 22.203 -11.725 11.907 1.00 29.70 170 ASP A C 1
ATOM 1343 O O . ASP A 1 170 ? 21.948 -11.838 13.135 1.00 29.89 170 ASP A O 1
ATOM 1348 N N . LEU A 1 171 ? 21.884 -10.656 11.191 1.00 26.43 171 LEU A N 1
ATOM 1349 C CA . LEU A 1 171 ? 21.128 -9.577 11.775 1.00 25.64 171 LEU A CA 1
ATOM 1350 C C . LEU A 1 171 ? 19.660 -9.803 11.729 1.00 25.58 171 LEU A C 1
ATOM 1351 O O . LEU A 1 171 ? 19.117 -10.496 10.786 1.00 27.83 171 LEU A O 1
ATOM 1356 N N . HIS A 1 172 ? 18.975 -9.190 12.692 1.00 22.62 172 HIS A N 1
ATOM 1357 C CA . HIS A 1 172 ? 17.559 -9.201 12.650 1.00 23.79 172 HIS A CA 1
ATOM 1358 C C . HIS A 1 172 ? 17.156 -8.170 11.592 1.00 25.44 172 HIS A C 1
ATOM 1359 O O . HIS A 1 172 ? 17.581 -7.016 11.648 1.00 25.27 172 HIS A O 1
ATOM 1366 N N . SER A 1 173 ? 16.225 -8.505 10.716 1.00 26.55 173 SER A N 1
ATOM 1367 C CA . SER A 1 173 ? 15.684 -7.473 9.812 1.00 26.62 173 SER A CA 1
ATOM 1368 C C . SER A 1 173 ? 14.759 -6.568 10.559 1.00 27.46 173 SER A C 1
ATOM 1369 O O . SER A 1 173 ? 13.960 -7.016 11.381 1.00 28.98 173 SER A O 1
ATOM 1372 N N . THR A 1 174 ? 14.866 -5.232 10.347 1.00 24.31 174 THR A N 1
ATOM 1373 C CA . THR A 1 174 ? 14.018 -4.283 11.100 1.00 26.21 174 THR A CA 1
ATOM 1374 C C . THR A 1 174 ? 13.136 -3.450 10.163 1.00 26.68 174 THR A C 1
ATOM 1375 O O . THR A 1 174 ? 12.694 -2.322 10.492 1.00 25.69 174 THR A O 1
ATOM 1379 N N . CYS A 1 175 ? 13.034 -3.765 8.931 1.00 34.61 175 CYS A N 1
ATOM 1380 C CA . CYS A 1 175 ? 12.165 -3.241 7.899 1.00 33.38 175 CYS A CA 1
ATOM 1381 C C . CYS A 1 175 ? 11.748 -4.368 6.975 1.00 41.35 175 CYS A C 1
ATOM 1382 O O . CYS A 1 175 ? 12.407 -4.647 6.037 1.00 46.82 175 CYS A O 1
ATOM 1385 N N . HIS A 1 176 ? 10.651 -5.010 7.291 1.00 41.35 176 HIS A N 1
ATOM 1386 C CA . HIS A 1 176 ? 10.298 -6.310 6.726 1.00 69.03 176 HIS A CA 1
ATOM 1387 C C . HIS A 1 176 ? 11.427 -7.075 6.043 1.00 63.52 176 HIS A C 1
ATOM 1388 O O . HIS A 1 176 ? 12.394 -7.453 6.676 1.00 56.49 176 HIS A O 1
#